Protein AF-A0A7Y5PXA9-F1 (afdb_monomer_lite)

Sequence (141 aa):
MNGPLWNTALDVSRGSRMPEGTSAEYGLAEASWAERCSKPGEAPHDAHARLASSSIALRTLRVAGGIARMLEGDCDPTQLLRGLGFAPGEFQFEARTRTWADLIELARPSRRDAETLGDTMRRLVDHNTSARCTFFYVISP

Structure (mmCIF, N/CA/C/O backbone):
data_AF-A0A7Y5PXA9-F1
#
_entry.id   AF-A0A7Y5PXA9-F1
#
loop_
_atom_site.group_PDB
_atom_site.id
_atom_site.type_symbol
_atom_site.label_atom_id
_atom_site.label_alt_id
_atom_site.label_comp_id
_atom_site.label_asym_id
_atom_site.label_entity_id
_atom_site.label_seq_id
_atom_site.pdbx_PDB_ins_code
_atom_site.Cartn_x
_atom_site.Cartn_y
_atom_site.Cartn_z
_atom_site.occupancy
_atom_site.B_iso_or_equiv
_atom_site.auth_seq_id
_atom_site.auth_comp_id
_atom_site.auth_asym_id
_atom_site.auth_atom_id
_atom_site.pdbx_PDB_model_num
ATOM 1 N N . MET A 1 1 ? -14.460 -17.793 12.307 1.00 44.56 1 MET A N 1
ATOM 2 C CA . MET A 1 1 ? -13.208 -18.147 11.605 1.00 44.56 1 MET A CA 1
ATOM 3 C C . MET A 1 1 ? -12.674 -16.888 10.950 1.00 44.56 1 MET A C 1
ATOM 5 O O . MET A 1 1 ? -13.416 -16.269 10.199 1.00 44.56 1 MET A O 1
ATOM 9 N N . ASN A 1 2 ? -11.452 -16.468 11.287 1.00 52.56 2 ASN A N 1
ATOM 10 C CA . ASN A 1 2 ? -10.775 -15.374 10.587 1.00 52.56 2 ASN A CA 1
ATOM 11 C C . ASN A 1 2 ? -10.516 -15.837 9.146 1.00 52.56 2 ASN A C 1
ATOM 13 O O . ASN A 1 2 ? -9.963 -16.919 8.960 1.00 52.56 2 ASN A O 1
ATOM 17 N N . GLY A 1 3 ? -10.983 -15.085 8.146 1.00 60.19 3 GLY A N 1
ATOM 18 C CA . GLY A 1 3 ? -10.802 -15.449 6.738 1.00 60.19 3 GLY A CA 1
ATOM 19 C C . GLY A 1 3 ? -9.316 -15.601 6.364 1.00 60.19 3 GLY A C 1
ATOM 20 O O . GLY A 1 3 ? -8.459 -15.035 7.044 1.00 60.19 3 GLY A O 1
ATOM 21 N N . PRO A 1 4 ? -8.990 -16.338 5.289 1.00 66.38 4 PRO A N 1
ATOM 22 C CA . PRO A 1 4 ? -7.613 -16.695 4.923 1.00 66.38 4 PRO A CA 1
ATOM 23 C C . PRO A 1 4 ? -6.661 -15.491 4.796 1.00 66.38 4 PRO A C 1
ATOM 25 O O . PRO A 1 4 ? -5.499 -15.591 5.181 1.00 66.38 4 PRO A O 1
ATOM 28 N N . LEU A 1 5 ? -7.164 -14.332 4.359 1.00 78.44 5 LEU A N 1
ATOM 29 C CA . LEU A 1 5 ? -6.378 -13.102 4.193 1.00 78.44 5 LEU A CA 1
ATOM 30 C C . LEU A 1 5 ? -5.902 -12.477 5.509 1.00 78.44 5 LEU A C 1
ATOM 32 O O . LEU A 1 5 ? -4.890 -11.783 5.525 1.00 78.44 5 LEU A O 1
ATOM 36 N N . TRP A 1 6 ? -6.584 -12.740 6.627 1.00 75.81 6 TRP A N 1
ATOM 37 C CA . TRP A 1 6 ? -6.149 -12.253 7.939 1.00 75.81 6 TRP A CA 1
ATOM 38 C C . TRP A 1 6 ? -4.793 -12.843 8.334 1.00 75.81 6 TRP A C 1
ATOM 40 O O . TRP A 1 6 ? -3.919 -12.135 8.830 1.00 75.81 6 TRP A O 1
ATOM 50 N N . ASN A 1 7 ? -4.610 -14.140 8.079 1.00 78.31 7 ASN A N 1
ATOM 51 C CA . ASN A 1 7 ? -3.409 -14.861 8.488 1.00 78.31 7 ASN A CA 1
ATOM 52 C C . ASN A 1 7 ? -2.170 -14.413 7.704 1.00 78.31 7 ASN A C 1
ATOM 54 O O . ASN A 1 7 ? -1.063 -14.533 8.214 1.00 78.31 7 ASN A O 1
ATOM 58 N N . THR A 1 8 ? -2.348 -13.877 6.493 1.00 88.62 8 THR A N 1
ATOM 59 C CA . THR A 1 8 ? -1.244 -13.403 5.647 1.00 88.62 8 THR A CA 1
ATOM 60 C C . THR A 1 8 ? -1.047 -11.891 5.710 1.00 88.62 8 THR A C 1
ATOM 62 O O . THR A 1 8 ? 0.046 -11.418 5.406 1.00 88.62 8 THR A O 1
ATOM 65 N N . ALA A 1 9 ? -2.050 -11.119 6.148 1.00 92.88 9 ALA A N 1
ATOM 66 C CA . ALA A 1 9 ? -1.985 -9.657 6.197 1.00 92.88 9 ALA A CA 1
ATOM 67 C C . ALA A 1 9 ? -0.802 -9.134 7.023 1.00 92.88 9 ALA A C 1
ATOM 69 O O . ALA A 1 9 ? -0.203 -8.128 6.654 1.00 92.88 9 ALA A O 1
ATOM 70 N N . LEU A 1 10 ? -0.428 -9.818 8.110 1.00 92.56 10 LEU A N 1
ATOM 71 C CA . LEU A 1 10 ? 0.724 -9.417 8.919 1.00 92.56 10 LEU A CA 1
ATOM 72 C C . LEU A 1 10 ? 2.036 -9.518 8.131 1.00 92.56 10 LEU A C 1
ATOM 74 O O . LEU A 1 10 ? 2.806 -8.558 8.110 1.00 92.56 10 LEU A O 1
ATOM 78 N N . ASP A 1 11 ? 2.267 -10.640 7.453 1.00 94.38 11 ASP A N 1
ATOM 79 C CA . ASP A 1 11 ? 3.477 -10.858 6.655 1.00 94.38 11 ASP A CA 1
ATOM 80 C C . ASP A 1 11 ? 3.526 -9.922 5.447 1.00 94.38 11 ASP A C 1
ATOM 82 O O . ASP A 1 11 ? 4.577 -9.357 5.141 1.00 94.38 11 ASP A O 1
ATOM 86 N N . VAL A 1 12 ? 2.374 -9.695 4.806 1.00 95.19 12 VAL A N 1
ATOM 87 C CA . VAL A 1 12 ? 2.243 -8.722 3.716 1.00 95.19 12 VAL A CA 1
ATOM 88 C C . VAL A 1 12 ? 2.541 -7.315 4.219 1.00 95.19 12 VAL A C 1
ATOM 90 O O . VAL A 1 12 ? 3.347 -6.620 3.612 1.00 95.19 12 VAL A O 1
ATOM 93 N N . SER A 1 13 ? 1.986 -6.907 5.366 1.00 93.88 13 SER A N 1
ATOM 94 C CA . SER A 1 13 ? 2.204 -5.566 5.930 1.00 93.88 13 SER A CA 1
ATOM 95 C C . SER A 1 13 ? 3.664 -5.267 6.287 1.00 93.88 13 SER A C 1
ATOM 97 O O . SER A 1 13 ? 4.051 -4.108 6.389 1.00 93.88 13 SER A O 1
ATOM 99 N N . ARG A 1 14 ? 4.480 -6.313 6.460 1.00 92.06 14 ARG A 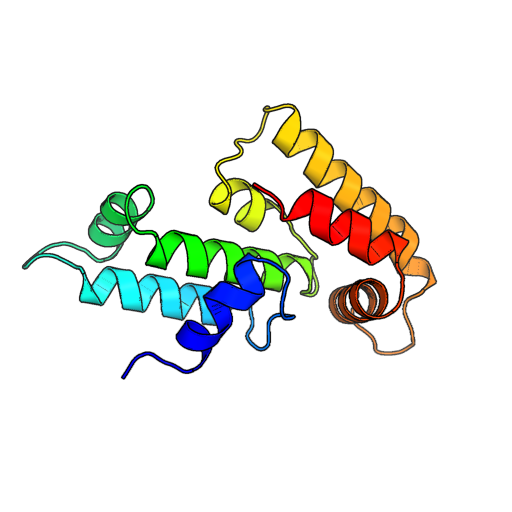N 1
ATOM 100 C CA . ARG A 1 14 ? 5.926 -6.235 6.710 1.00 92.06 14 ARG A CA 1
ATOM 101 C C . ARG A 1 14 ? 6.764 -6.394 5.438 1.00 92.06 14 ARG A C 1
ATOM 103 O O . ARG A 1 14 ? 7.989 -6.393 5.513 1.00 92.06 14 ARG A O 1
ATOM 110 N N . GLY A 1 15 ? 6.124 -6.610 4.288 1.00 91.69 15 GLY A N 1
ATOM 111 C CA . GLY A 1 15 ? 6.775 -6.948 3.023 1.00 91.69 15 GLY A CA 1
ATOM 112 C C . GLY A 1 15 ? 7.489 -8.300 3.024 1.00 91.69 15 GLY A C 1
ATOM 113 O O . GLY A 1 15 ? 8.307 -8.552 2.145 1.00 91.69 15 GLY A O 1
ATOM 114 N N . SER A 1 16 ? 7.213 -9.170 4.000 1.00 91.81 16 SER A N 1
ATOM 115 C CA . SER A 1 16 ? 7.800 -10.515 4.087 1.00 91.81 16 SER A CA 1
ATOM 116 C C . SER A 1 16 ? 7.121 -11.510 3.142 1.00 91.81 16 SER A C 1
ATOM 118 O O . SER A 1 16 ? 7.681 -12.563 2.848 1.00 91.81 16 SER A O 1
ATOM 120 N N . ARG A 1 17 ? 5.924 -11.173 2.649 1.00 92.50 17 ARG A N 1
ATOM 121 C CA . ARG A 1 17 ? 5.174 -11.930 1.644 1.00 92.50 17 ARG A CA 1
ATOM 122 C C . ARG A 1 17 ? 4.506 -10.967 0.665 1.00 92.50 17 ARG A C 1
ATOM 124 O O . ARG A 1 17 ? 4.092 -9.879 1.056 1.00 92.50 17 ARG A O 1
ATOM 131 N N . MET A 1 18 ? 4.376 -11.372 -0.596 1.00 92.69 18 MET A N 1
ATOM 132 C CA . MET A 1 18 ? 3.559 -10.640 -1.568 1.00 92.69 18 MET A CA 1
ATOM 133 C C . MET A 1 18 ? 2.058 -10.834 -1.281 1.00 92.69 18 MET A C 1
ATOM 135 O O . MET A 1 18 ? 1.667 -11.900 -0.800 1.00 92.69 18 MET A O 1
ATOM 139 N N . PRO A 1 19 ? 1.203 -9.841 -1.580 1.00 93.44 19 PRO A N 1
ATOM 140 C CA . PRO A 1 19 ? -0.239 -9.968 -1.400 1.00 93.44 19 PRO A CA 1
ATOM 141 C C . PRO A 1 19 ? -0.825 -11.019 -2.352 1.00 93.44 19 PRO A C 1
ATOM 143 O O . PRO A 1 19 ? -0.630 -10.965 -3.571 1.00 93.44 19 PRO A O 1
ATOM 146 N N . GLU A 1 20 ? -1.552 -11.977 -1.780 1.00 89.75 20 GLU A N 1
ATOM 147 C CA . GLU A 1 20 ? -2.292 -13.009 -2.523 1.00 89.75 20 GLU A CA 1
ATOM 148 C C . GLU A 1 20 ? -3.705 -12.551 -2.884 1.00 89.75 20 GLU A C 1
ATOM 150 O O . GLU A 1 20 ? -4.230 -12.963 -3.913 1.00 89.75 20 GLU A O 1
ATOM 155 N N . GLY A 1 21 ? -4.292 -11.685 -2.052 1.00 90.75 21 GLY A N 1
ATOM 156 C CA . GLY A 1 21 ? -5.560 -11.017 -2.325 1.00 90.75 21 GLY A CA 1
ATOM 157 C C . GLY A 1 21 ? -5.377 -9.633 -2.946 1.00 90.75 21 GLY A C 1
ATOM 158 O O . GLY A 1 21 ? -4.299 -9.035 -2.906 1.00 90.75 21 GLY A O 1
ATOM 159 N N . THR A 1 22 ? -6.471 -9.123 -3.487 1.00 93.88 22 THR A N 1
ATOM 160 C CA . THR A 1 22 ? -6.631 -7.761 -4.000 1.00 93.88 22 THR A CA 1
ATOM 161 C C . THR A 1 22 ? -6.831 -6.752 -2.869 1.00 93.88 22 THR A C 1
ATOM 163 O O . THR A 1 22 ? -7.246 -7.089 -1.755 1.00 93.88 22 THR A O 1
ATOM 166 N N . SER A 1 23 ? -6.587 -5.479 -3.166 1.00 95.38 23 SER A N 1
ATOM 167 C CA . SER A 1 23 ? -6.881 -4.345 -2.287 1.00 95.38 23 SER A CA 1
ATOM 168 C C . SER A 1 23 ? -8.344 -4.341 -1.830 1.00 95.38 23 SER A C 1
ATOM 170 O O . SER A 1 23 ? -8.626 -4.103 -0.655 1.00 95.38 23 SER A O 1
ATOM 172 N N . ALA A 1 24 ? -9.272 -4.696 -2.725 1.00 94.56 24 ALA A N 1
ATOM 173 C CA . ALA A 1 24 ? -10.696 -4.807 -2.431 1.00 94.56 24 ALA A CA 1
ATOM 174 C C . ALA A 1 24 ? -10.999 -5.916 -1.412 1.00 94.56 24 ALA A C 1
ATOM 176 O O . ALA A 1 24 ? -11.771 -5.701 -0.478 1.00 94.56 24 ALA A O 1
ATOM 177 N N . GLU A 1 25 ? -10.370 -7.085 -1.540 1.00 94.94 25 GLU A N 1
ATOM 178 C CA . GLU A 1 25 ? -10.563 -8.186 -0.591 1.00 94.94 25 GLU A CA 1
ATOM 179 C C . GLU A 1 25 ? -9.990 -7.861 0.795 1.00 94.94 25 GLU A C 1
ATOM 181 O O . GLU A 1 25 ? -10.624 -8.165 1.810 1.00 94.94 25 GLU A O 1
ATOM 186 N N . TYR A 1 26 ? -8.839 -7.181 0.863 1.00 94.19 26 TYR A N 1
ATOM 187 C CA . TYR A 1 26 ? -8.323 -6.651 2.129 1.00 94.19 26 TYR A CA 1
ATOM 188 C C . TYR A 1 26 ? -9.254 -5.586 2.727 1.00 94.19 26 TYR A C 1
ATOM 190 O O . TYR A 1 26 ? -9.494 -5.609 3.934 1.00 94.19 26 TYR A O 1
ATOM 198 N N . GLY A 1 27 ? -9.840 -4.711 1.902 1.00 92.12 27 GLY A N 1
ATOM 199 C CA . GLY A 1 27 ? -10.835 -3.725 2.334 1.00 92.12 27 GLY A CA 1
ATOM 200 C C . GLY A 1 27 ? -12.120 -4.360 2.882 1.00 92.12 27 GLY A C 1
ATOM 201 O O . GLY A 1 27 ? -12.648 -3.918 3.903 1.00 92.12 27 GLY A O 1
ATOM 202 N N . LEU A 1 28 ? -12.594 -5.453 2.277 1.00 92.38 28 LEU A N 1
ATOM 203 C CA . LEU A 1 28 ? -13.720 -6.235 2.804 1.00 92.38 28 LEU A CA 1
ATOM 204 C C . LEU A 1 28 ? -13.374 -6.897 4.143 1.00 92.38 28 LEU A C 1
ATOM 206 O O . LEU A 1 28 ? -14.189 -6.892 5.068 1.00 92.38 28 LEU A O 1
ATOM 210 N N . ALA A 1 29 ? -12.162 -7.438 4.276 1.00 92.19 29 ALA A N 1
ATOM 211 C CA . ALA A 1 29 ? -11.688 -7.996 5.539 1.00 92.19 29 ALA A CA 1
ATOM 212 C C . ALA A 1 29 ? -11.563 -6.919 6.633 1.00 92.19 29 ALA A C 1
ATOM 214 O O . ALA A 1 29 ? -11.918 -7.180 7.786 1.00 92.19 29 ALA A O 1
ATOM 215 N N . GLU A 1 30 ? -11.108 -5.713 6.275 1.00 91.25 30 GLU A N 1
ATOM 216 C CA . GLU A 1 30 ? -11.044 -4.537 7.152 1.00 91.25 30 GLU A CA 1
ATOM 217 C C . GLU A 1 30 ? -12.444 -4.142 7.646 1.00 91.25 30 GLU A C 1
ATOM 219 O O . GLU A 1 30 ? -12.666 -4.036 8.855 1.00 91.25 30 GLU A O 1
ATOM 224 N N . ALA A 1 31 ? -13.414 -4.005 6.738 1.00 90.50 31 ALA A N 1
ATOM 225 C CA . ALA A 1 31 ? -14.799 -3.681 7.082 1.00 90.50 31 ALA A CA 1
ATOM 226 C C . ALA A 1 31 ? -15.440 -4.758 7.973 1.00 90.50 31 ALA A C 1
ATOM 228 O O . ALA A 1 31 ? -16.020 -4.443 9.012 1.00 90.50 31 ALA A O 1
ATOM 229 N N . SER A 1 32 ? -15.259 -6.035 7.624 1.00 90.31 32 SER A N 1
ATOM 230 C CA . SER A 1 32 ? -15.756 -7.164 8.417 1.00 90.31 32 SER A CA 1
ATOM 231 C C . SER A 1 32 ? -15.137 -7.207 9.819 1.00 90.31 32 SER A C 1
ATOM 233 O O . SER A 1 32 ? -15.796 -7.597 10.784 1.00 90.31 32 SER A O 1
ATOM 235 N N . TRP A 1 33 ? -13.869 -6.808 9.968 1.00 89.75 33 TRP A N 1
ATOM 236 C CA . TRP A 1 33 ? -13.248 -6.675 11.285 1.00 89.75 33 TRP A CA 1
ATOM 237 C C . TRP A 1 33 ? -13.886 -5.548 12.100 1.00 89.75 33 TRP A C 1
ATOM 239 O O . TRP A 1 33 ? -14.228 -5.763 13.263 1.00 89.75 33 TRP A O 1
ATOM 249 N N . ALA A 1 34 ? -14.069 -4.368 11.501 1.00 91.25 34 ALA A N 1
ATOM 250 C CA . ALA A 1 34 ? -14.690 -3.230 12.172 1.00 91.25 34 ALA A CA 1
ATOM 251 C C . ALA A 1 34 ? -16.118 -3.551 12.644 1.00 91.25 34 ALA A C 1
ATOM 253 O O . ALA A 1 34 ? -16.456 -3.251 13.786 1.00 91.25 34 ALA A O 1
ATOM 254 N N . GLU A 1 35 ? -16.910 -4.230 11.809 1.00 90.69 35 GLU A N 1
ATOM 255 C CA . GLU A 1 35 ? -18.267 -4.677 12.139 1.00 90.69 35 GLU A CA 1
ATOM 256 C C . GLU A 1 35 ? -18.286 -5.646 13.330 1.00 90.69 35 GLU A C 1
ATOM 258 O O . GLU A 1 35 ? -19.062 -5.466 14.260 1.00 90.69 35 GLU A O 1
ATOM 263 N N . ARG A 1 36 ? -17.379 -6.631 13.385 1.00 89.50 36 ARG A N 1
ATOM 264 C CA . ARG A 1 36 ? -17.291 -7.540 14.547 1.00 89.50 36 ARG A CA 1
ATOM 265 C C . ARG A 1 36 ? -16.914 -6.834 15.848 1.00 89.50 36 ARG A C 1
ATOM 267 O O . ARG A 1 36 ? -17.196 -7.346 16.928 1.00 89.50 36 ARG A O 1
ATOM 274 N N . CYS A 1 37 ? -16.223 -5.707 15.746 1.00 90.69 37 CYS A N 1
ATOM 275 C CA . CYS A 1 37 ? -15.809 -4.890 16.879 1.00 90.69 37 CYS A CA 1
ATOM 276 C C . CYS A 1 37 ? -16.764 -3.712 17.137 1.00 90.69 37 CYS A C 1
ATOM 278 O O . CYS A 1 37 ? -16.419 -2.821 17.929 1.00 90.69 37 CYS A O 1
ATOM 280 N N . SER A 1 38 ? -17.921 -3.677 16.467 1.00 92.25 38 SER A N 1
ATOM 281 C CA . SER A 1 38 ? -18.921 -2.643 16.677 1.00 92.25 38 SER A CA 1
ATOM 282 C C . SER A 1 38 ? -19.598 -2.813 18.034 1.00 92.25 38 SER A C 1
ATOM 284 O O . SER A 1 38 ? -19.747 -3.912 18.578 1.00 92.25 38 SER A O 1
ATOM 286 N N . LYS A 1 39 ? -19.995 -1.689 18.618 1.00 93.12 39 LYS A N 1
ATOM 287 C CA . LYS A 1 39 ? -20.840 -1.661 19.809 1.00 93.12 39 LYS A CA 1
ATOM 288 C C . LYS A 1 39 ? -22.310 -1.852 19.407 1.00 93.12 39 LYS A C 1
ATOM 290 O O . LYS A 1 39 ? -22.676 -1.564 18.266 1.00 93.12 39 LYS A O 1
ATOM 295 N N . PRO A 1 40 ? -23.189 -2.283 20.330 1.00 94.38 40 PRO A N 1
ATOM 296 C CA . PRO A 1 40 ? -24.624 -2.332 20.064 1.00 94.38 40 PRO A CA 1
ATOM 297 C C . PRO A 1 40 ? -25.152 -0.970 19.587 1.00 94.38 40 PRO A C 1
ATOM 299 O O . PRO A 1 40 ? -24.945 0.039 20.256 1.00 94.38 40 PRO A O 1
ATOM 302 N N . GLY A 1 41 ? -25.813 -0.948 18.427 1.00 92.56 41 GLY A N 1
ATOM 303 C CA . GLY A 1 41 ? -26.355 0.273 17.816 1.00 92.56 41 GLY A CA 1
ATOM 304 C C . GLY A 1 41 ? -25.328 1.188 17.133 1.00 92.56 41 GLY A C 1
ATOM 305 O O . GLY A 1 41 ? -25.719 2.219 16.598 1.00 92.56 41 GLY A O 1
ATOM 306 N N . GLU A 1 42 ? -24.039 0.837 17.126 1.00 94.94 42 GLU A N 1
ATOM 307 C CA . GLU A 1 42 ? -23.003 1.595 16.417 1.00 94.94 42 GLU A CA 1
ATOM 308 C C . GLU A 1 42 ? -23.057 1.295 14.916 1.00 94.94 42 GLU A C 1
ATOM 310 O O . GLU A 1 42 ? -23.071 0.131 14.506 1.00 94.94 42 GLU A O 1
ATOM 315 N N . ALA A 1 43 ? -23.070 2.341 14.087 1.00 91.06 43 ALA A N 1
ATOM 316 C CA . ALA A 1 43 ? -23.020 2.165 12.645 1.00 91.06 43 ALA A CA 1
ATOM 317 C C . ALA A 1 43 ? -21.624 1.673 12.205 1.00 91.06 43 ALA A C 1
ATOM 319 O O . ALA A 1 43 ? -20.615 2.050 12.809 1.00 91.06 43 ALA A O 1
ATOM 320 N N . PRO A 1 44 ? -21.511 0.884 11.118 1.00 86.12 44 PRO A N 1
ATOM 321 C CA . PRO A 1 44 ? -20.222 0.338 10.682 1.00 86.12 44 PRO A CA 1
ATOM 322 C C . PRO A 1 44 ? -19.138 1.393 10.408 1.00 86.12 44 PRO A C 1
ATOM 324 O O . PRO A 1 44 ? -17.965 1.165 10.702 1.00 86.12 44 PRO A O 1
ATOM 327 N N . HIS A 1 45 ? -19.517 2.562 9.880 1.00 86.94 45 HIS A N 1
ATOM 328 C CA . HIS A 1 45 ? -18.577 3.653 9.610 1.00 86.94 45 HIS A CA 1
ATOM 329 C C . HIS A 1 45 ? -18.046 4.305 10.897 1.00 86.94 45 HIS A C 1
ATOM 331 O O . HIS A 1 45 ? -16.865 4.644 10.955 1.00 86.94 45 HIS A O 1
ATOM 337 N N . ASP A 1 46 ? -18.870 4.408 11.943 1.00 91.75 46 ASP A N 1
ATOM 338 C CA . ASP A 1 46 ? -18.451 4.918 13.254 1.00 91.75 46 ASP A CA 1
ATOM 339 C C . ASP A 1 46 ? -17.502 3.939 13.949 1.00 91.75 46 ASP A C 1
ATOM 341 O O . ASP A 1 46 ? -16.454 4.336 14.469 1.00 91.75 46 ASP A O 1
ATOM 345 N N . ALA A 1 47 ? -17.825 2.641 13.896 1.00 90.75 47 ALA A N 1
ATOM 346 C CA . ALA A 1 47 ? -16.959 1.586 14.413 1.00 90.75 47 ALA A CA 1
ATOM 347 C C . ALA A 1 47 ? -15.586 1.622 13.727 1.00 90.75 47 ALA A C 1
ATOM 349 O O . ALA A 1 47 ? -14.548 1.565 14.393 1.00 90.75 47 ALA A O 1
ATOM 350 N N . HIS A 1 48 ? -15.573 1.775 12.401 1.00 90.00 48 HIS A N 1
ATOM 351 C CA . HIS A 1 48 ? -14.350 1.896 11.615 1.00 90.00 48 HIS A CA 1
ATOM 352 C C . HIS A 1 48 ? -13.544 3.144 11.988 1.00 90.00 48 HIS A C 1
ATOM 354 O O . HIS A 1 48 ? -12.366 3.017 12.322 1.00 90.00 48 HIS A O 1
ATOM 360 N N . ALA A 1 49 ? -14.174 4.322 12.041 1.00 89.06 49 ALA A N 1
ATOM 361 C CA . ALA A 1 49 ? -13.516 5.577 12.407 1.00 89.06 49 ALA A CA 1
ATOM 362 C C . ALA A 1 49 ? -12.885 5.519 13.808 1.00 89.06 49 ALA A C 1
ATOM 364 O O . ALA A 1 49 ? -11.732 5.912 13.996 1.00 89.06 49 ALA A O 1
ATOM 365 N N . ARG A 1 50 ? -13.603 4.955 14.786 1.00 91.62 50 ARG A N 1
ATOM 366 C CA . ARG A 1 50 ? -13.113 4.756 16.157 1.00 91.62 50 ARG A CA 1
ATOM 367 C C . ARG A 1 50 ? -11.907 3.817 16.220 1.00 91.62 50 ARG A C 1
ATOM 369 O O . ARG A 1 50 ? -10.981 4.032 17.005 1.00 91.62 50 ARG A O 1
ATOM 376 N N . LEU A 1 51 ? -11.936 2.737 15.447 1.00 89.88 51 LEU A N 1
ATOM 377 C CA . LEU A 1 51 ? -10.900 1.707 15.468 1.00 89.88 51 LEU A CA 1
ATOM 378 C C . LEU A 1 51 ? -9.697 2.055 14.579 1.00 89.88 51 LEU A C 1
ATOM 380 O O . LEU A 1 51 ? -8.620 1.507 14.802 1.00 89.88 51 LEU A O 1
ATOM 384 N N . ALA A 1 52 ? -9.842 2.961 13.608 1.00 84.62 52 ALA A N 1
ATOM 385 C CA . ALA A 1 52 ? -8.818 3.281 12.612 1.00 84.62 52 ALA A CA 1
ATOM 386 C C . ALA A 1 52 ? -7.468 3.713 13.212 1.00 84.62 52 ALA A C 1
ATOM 388 O O . ALA A 1 52 ? -6.429 3.454 12.609 1.00 84.62 52 ALA A O 1
ATOM 389 N N . SER A 1 53 ? -7.471 4.347 14.387 1.00 76.31 53 SER A N 1
ATOM 390 C CA . SER A 1 53 ? -6.262 4.821 15.076 1.00 76.31 53 SER A CA 1
ATOM 391 C C . SER A 1 53 ? -5.756 3.889 16.182 1.00 76.31 53 SER A C 1
ATOM 393 O O . SER A 1 53 ? -4.613 4.016 16.611 1.00 76.31 53 SER A O 1
ATOM 395 N N . SER A 1 54 ? -6.585 2.957 16.658 1.00 85.38 54 SER A N 1
ATOM 396 C CA . SER A 1 54 ? -6.309 2.150 17.860 1.00 85.38 54 SER A CA 1
ATOM 397 C C . SER A 1 54 ? -6.190 0.652 17.582 1.00 85.38 54 SER A C 1
ATOM 399 O O . SER A 1 54 ? -5.596 -0.089 18.365 1.00 85.38 54 SER A O 1
ATOM 401 N N . SER A 1 55 ? -6.733 0.184 16.460 1.00 90.81 55 SER A N 1
ATOM 402 C CA . SER A 1 55 ? -6.746 -1.225 16.106 1.00 90.81 55 SER A CA 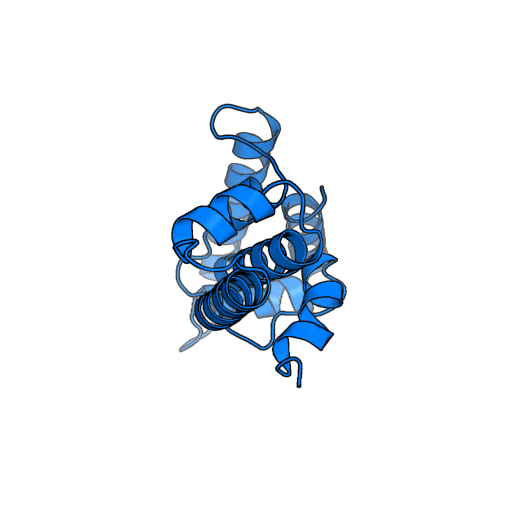1
ATOM 403 C C . SER A 1 55 ? -5.534 -1.590 15.258 1.00 90.81 55 SER A C 1
ATOM 405 O O . SER A 1 55 ? -5.470 -1.283 14.068 1.00 90.81 55 SER A O 1
ATOM 407 N N . ILE A 1 56 ? -4.602 -2.335 15.862 1.00 90.25 56 ILE A N 1
ATOM 408 C CA . ILE A 1 56 ? -3.483 -2.961 15.139 1.00 90.25 56 ILE A CA 1
ATOM 409 C C . ILE A 1 56 ? -4.018 -3.816 13.984 1.00 90.25 56 ILE A C 1
ATOM 411 O O . ILE A 1 56 ? -3.478 -3.774 12.887 1.00 90.25 56 ILE A O 1
ATOM 415 N N . ALA A 1 57 ? -5.126 -4.522 14.211 1.00 90.12 57 ALA A N 1
ATOM 416 C CA . ALA A 1 57 ? -5.778 -5.356 13.213 1.00 90.12 57 ALA A CA 1
ATOM 417 C C . ALA A 1 57 ? -6.216 -4.582 11.964 1.00 90.12 57 ALA A C 1
ATOM 419 O O . ALA A 1 57 ? -5.856 -4.962 10.849 1.00 90.12 57 ALA A O 1
ATOM 420 N N . LEU A 1 58 ? -6.954 -3.481 12.149 1.00 90.50 58 LEU A N 1
ATOM 421 C CA . LEU A 1 58 ? -7.371 -2.643 11.024 1.00 90.50 58 LEU A CA 1
ATOM 422 C C . LEU A 1 58 ? -6.174 -2.012 10.326 1.00 90.50 58 LEU A C 1
ATOM 424 O O . LEU A 1 58 ? -6.131 -2.006 9.100 1.00 90.50 58 LEU A O 1
ATOM 428 N N . ARG A 1 59 ? -5.179 -1.531 11.084 1.00 91.19 59 ARG A N 1
ATOM 429 C CA . ARG A 1 59 ? -3.960 -0.971 10.493 1.00 91.19 59 ARG A CA 1
ATOM 430 C C . ARG A 1 59 ? -3.242 -2.005 9.627 1.00 91.19 59 ARG A C 1
ATOM 432 O O . ARG A 1 59 ? -2.883 -1.691 8.499 1.00 91.19 59 ARG A O 1
ATOM 439 N N . THR A 1 60 ? -3.072 -3.233 10.112 1.00 93.06 60 THR A N 1
ATOM 440 C CA . THR A 1 60 ? -2.433 -4.322 9.361 1.00 93.06 60 THR A CA 1
ATOM 441 C C . THR A 1 60 ? -3.188 -4.648 8.073 1.00 93.06 60 THR A C 1
ATOM 443 O O . THR A 1 60 ? -2.561 -4.744 7.021 1.00 93.06 60 THR A O 1
ATOM 446 N N . LEU A 1 61 ? -4.519 -4.764 8.125 1.00 93.88 61 LEU A N 1
ATOM 447 C CA . LEU A 1 61 ? -5.340 -5.013 6.934 1.00 93.88 61 LEU A CA 1
ATOM 448 C C . LEU A 1 61 ? -5.264 -3.858 5.931 1.00 93.88 61 LEU A C 1
ATOM 450 O O . LEU A 1 61 ? -5.085 -4.102 4.741 1.00 93.88 61 LEU A O 1
ATOM 454 N N . ARG A 1 62 ? -5.314 -2.612 6.410 1.00 93.38 62 ARG A N 1
ATOM 455 C CA . ARG A 1 62 ? -5.200 -1.418 5.569 1.00 93.38 62 ARG A CA 1
ATOM 456 C C . ARG A 1 62 ? -3.840 -1.320 4.887 1.00 93.38 62 ARG A C 1
ATOM 458 O O . ARG A 1 62 ? -3.772 -1.035 3.697 1.00 93.38 62 ARG A O 1
ATOM 465 N N . VAL A 1 63 ? -2.756 -1.569 5.623 1.00 95.00 63 VAL A N 1
ATOM 466 C CA . VAL A 1 63 ? -1.395 -1.581 5.065 1.00 95.00 63 VAL A CA 1
ATOM 467 C C . VAL A 1 63 ? -1.260 -2.701 4.031 1.00 95.00 63 VAL A C 1
ATOM 469 O O . VAL A 1 63 ? -0.772 -2.447 2.935 1.00 95.00 63 VAL A O 1
ATOM 472 N N . ALA A 1 64 ? -1.750 -3.911 4.322 1.00 95.38 64 ALA A N 1
ATOM 473 C CA . ALA A 1 64 ? -1.732 -5.016 3.362 1.00 95.38 64 ALA A CA 1
ATOM 474 C C . ALA A 1 64 ? -2.551 -4.708 2.093 1.00 95.38 64 ALA A C 1
ATOM 476 O O . ALA A 1 64 ? -2.074 -4.951 0.985 1.00 95.38 64 ALA A O 1
ATOM 477 N N . GLY A 1 65 ? -3.735 -4.105 2.239 1.00 95.75 65 GLY A N 1
ATOM 478 C CA . GLY A 1 65 ? -4.560 -3.649 1.118 1.00 95.75 65 GLY A CA 1
ATOM 479 C C . GLY A 1 65 ? -3.900 -2.537 0.300 1.00 95.75 65 GLY A C 1
ATOM 480 O O . GLY A 1 65 ? -3.952 -2.567 -0.926 1.00 95.75 65 GLY A O 1
ATOM 481 N N . GLY A 1 66 ? -3.205 -1.605 0.956 1.00 96.44 66 GLY A N 1
ATOM 482 C CA . GLY A 1 66 ? -2.412 -0.574 0.287 1.00 96.44 66 GLY A CA 1
ATOM 483 C C . GLY A 1 66 ? -1.229 -1.149 -0.500 1.00 96.44 66 GLY A C 1
ATOM 484 O O . GLY A 1 66 ? -0.989 -0.736 -1.630 1.00 96.44 66 GLY A O 1
ATOM 485 N N . ILE A 1 67 ? -0.532 -2.149 0.050 1.00 96.88 67 ILE A N 1
ATOM 486 C CA . ILE A 1 67 ? 0.524 -2.887 -0.666 1.00 96.88 67 ILE A CA 1
ATOM 487 C C . ILE A 1 67 ? -0.056 -3.626 -1.876 1.00 96.88 67 ILE A C 1
ATOM 489 O O . ILE A 1 67 ? 0.545 -3.607 -2.949 1.00 96.88 67 ILE A O 1
ATOM 493 N N . ALA A 1 68 ? -1.228 -4.252 -1.732 1.00 96.00 68 ALA A N 1
ATOM 494 C CA . ALA A 1 68 ? -1.922 -4.870 -2.858 1.00 96.00 68 ALA A CA 1
ATOM 495 C C . ALA A 1 68 ? -2.245 -3.835 -3.943 1.00 96.00 68 ALA A C 1
ATOM 497 O O . ALA A 1 68 ? -1.923 -4.071 -5.103 1.00 96.00 68 ALA A O 1
ATOM 498 N N . ARG A 1 69 ? -2.768 -2.660 -3.570 1.00 96.44 69 ARG A N 1
ATOM 499 C CA . ARG A 1 69 ? -3.104 -1.587 -4.516 1.00 96.44 69 ARG A CA 1
ATOM 500 C C . ARG A 1 69 ? -1.894 -1.072 -5.296 1.00 96.44 69 ARG A C 1
ATOM 502 O O . ARG A 1 69 ? -1.977 -0.882 -6.506 1.00 96.44 69 ARG A O 1
ATOM 509 N N . MET A 1 70 ? -0.744 -0.932 -4.638 1.00 96.25 70 MET A N 1
ATOM 510 C CA . MET A 1 70 ? 0.513 -0.584 -5.310 1.00 96.25 70 MET A CA 1
ATOM 511 C C . MET A 1 70 ? 0.918 -1.583 -6.398 1.00 96.25 70 MET A C 1
ATOM 513 O O . MET A 1 70 ? 1.615 -1.213 -7.337 1.00 96.25 70 MET A O 1
ATOM 517 N N . LEU A 1 71 ? 0.507 -2.843 -6.274 1.00 95.88 71 LEU A N 1
ATOM 518 C CA . LEU A 1 71 ? 0.820 -3.918 -7.216 1.00 95.88 71 LEU A CA 1
ATOM 519 C C . LEU A 1 71 ? -0.368 -4.267 -8.128 1.00 95.88 71 LEU A C 1
ATOM 521 O O . LEU A 1 71 ? -0.320 -5.271 -8.837 1.00 95.88 71 LEU A O 1
ATOM 525 N N . GLU A 1 72 ? -1.428 -3.459 -8.113 1.00 94.94 72 GLU A N 1
ATOM 526 C CA . GLU A 1 72 ? -2.565 -3.541 -9.031 1.00 94.94 72 GLU A CA 1
ATOM 527 C C . GLU A 1 72 ? -2.361 -2.618 -10.245 1.00 94.94 72 GLU A C 1
ATOM 529 O O . GLU A 1 72 ? -1.304 -2.016 -10.431 1.00 94.94 72 GLU A O 1
ATOM 534 N N . GLY A 1 73 ? -3.363 -2.535 -11.126 1.00 86.38 73 GLY A N 1
ATOM 535 C CA . GLY A 1 73 ? -3.237 -1.884 -12.433 1.00 86.38 73 GLY A CA 1
ATOM 536 C C . GLY A 1 73 ? -2.918 -0.383 -12.411 1.00 86.38 73 GLY A C 1
ATOM 537 O O . GLY A 1 73 ? -2.319 0.101 -13.368 1.00 86.38 73 GLY A O 1
ATOM 538 N N . ASP A 1 74 ? -3.292 0.344 -11.357 1.00 89.81 74 ASP A N 1
ATOM 539 C CA . ASP A 1 74 ? -3.023 1.782 -11.200 1.00 89.81 74 ASP A CA 1
ATOM 540 C C . ASP A 1 74 ? -1.798 2.088 -10.324 1.00 89.81 74 ASP A C 1
ATOM 542 O O . ASP A 1 74 ? -1.345 3.229 -10.293 1.00 89.81 74 ASP A O 1
ATOM 546 N N . CYS A 1 75 ? -1.252 1.072 -9.650 1.00 95.12 75 CYS A N 1
ATOM 547 C CA . CYS A 1 75 ? -0.057 1.143 -8.817 1.00 95.12 75 CYS A CA 1
ATOM 548 C C . CYS A 1 75 ? -0.063 2.288 -7.781 1.00 95.12 75 CYS A C 1
ATOM 550 O O . CYS A 1 75 ? 0.981 2.892 -7.535 1.00 95.12 75 CYS A O 1
ATOM 552 N N . ASP A 1 76 ? -1.206 2.596 -7.164 1.00 95.38 76 ASP A N 1
ATOM 553 C CA . ASP A 1 76 ? -1.351 3.752 -6.266 1.00 95.38 76 ASP A CA 1
ATOM 554 C C . ASP A 1 76 ? -0.837 3.472 -4.830 1.00 95.38 76 ASP A C 1
ATOM 556 O O . ASP A 1 76 ? -1.398 2.619 -4.133 1.00 95.38 76 ASP A O 1
ATOM 560 N N . PRO A 1 77 ? 0.186 4.202 -4.330 1.00 96.38 77 PRO A N 1
ATOM 561 C CA . PRO A 1 77 ? 0.684 4.056 -2.962 1.00 96.38 77 PRO A CA 1
ATOM 562 C C . PRO A 1 77 ? -0.113 4.866 -1.928 1.00 96.38 77 PRO A C 1
ATOM 564 O O . PRO A 1 77 ? 0.113 4.719 -0.727 1.00 96.38 77 PRO A O 1
ATOM 567 N N . THR A 1 78 ? -1.050 5.723 -2.340 1.00 94.88 78 THR A N 1
ATOM 568 C CA . THR A 1 78 ? -1.704 6.706 -1.460 1.00 94.88 78 THR A CA 1
ATOM 569 C C . THR A 1 78 ? -2.391 6.063 -0.258 1.00 94.88 78 THR A C 1
ATOM 571 O O . THR A 1 78 ? -2.250 6.537 0.874 1.00 94.88 78 THR A O 1
ATOM 574 N N . GLN A 1 79 ? -3.137 4.975 -0.474 1.00 90.94 79 GLN A N 1
ATOM 575 C CA . GLN A 1 79 ? -3.841 4.290 0.613 1.00 90.94 79 GLN A CA 1
ATOM 576 C C . GLN A 1 79 ? -2.877 3.654 1.618 1.00 90.94 79 GLN A C 1
ATOM 578 O O . GLN A 1 79 ? -3.113 3.739 2.826 1.00 90.94 79 GLN A O 1
ATOM 583 N N . LEU A 1 80 ? -1.769 3.082 1.135 1.00 95.94 80 LEU A N 1
ATOM 584 C CA . LEU A 1 80 ? -0.711 2.563 1.993 1.00 95.94 80 LEU A CA 1
ATOM 585 C C . LEU A 1 80 ? -0.122 3.674 2.859 1.00 95.94 80 LEU A C 1
ATOM 587 O O . LEU A 1 80 ? -0.049 3.515 4.074 1.00 95.94 80 LEU A O 1
ATOM 591 N N . LEU A 1 81 ? 0.288 4.790 2.251 1.00 96.00 81 LEU A N 1
ATOM 592 C CA . LEU A 1 81 ? 0.961 5.876 2.967 1.00 96.00 81 LEU A CA 1
ATOM 593 C C . LEU A 1 81 ? 0.071 6.442 4.082 1.00 96.00 81 LEU A C 1
ATOM 595 O O . LEU A 1 81 ? 0.529 6.610 5.212 1.00 96.00 81 LEU A O 1
ATOM 599 N N . ARG A 1 82 ? -1.230 6.605 3.811 1.00 91.12 82 ARG A N 1
ATOM 600 C CA . ARG A 1 82 ? -2.225 6.958 4.838 1.00 91.12 82 ARG A CA 1
ATOM 601 C C . ARG A 1 82 ? -2.342 5.889 5.930 1.00 91.12 82 ARG A C 1
ATOM 603 O O . ARG A 1 82 ? -2.479 6.227 7.100 1.00 91.12 82 ARG A O 1
ATOM 610 N N . GLY A 1 83 ? -2.281 4.604 5.572 1.00 89.00 83 GLY A N 1
ATOM 611 C CA . GLY A 1 83 ? -2.275 3.485 6.525 1.00 89.00 83 GLY A CA 1
ATOM 612 C C . GLY A 1 83 ? -1.014 3.408 7.398 1.00 89.00 83 GLY A C 1
ATOM 613 O O . GLY A 1 83 ? -1.074 2.942 8.540 1.00 89.00 83 GLY A O 1
ATOM 614 N N . LEU A 1 84 ? 0.117 3.903 6.895 1.00 92.25 84 LEU A N 1
ATOM 615 C CA . LEU A 1 84 ? 1.354 4.048 7.662 1.00 92.25 84 LEU A CA 1
ATOM 616 C C .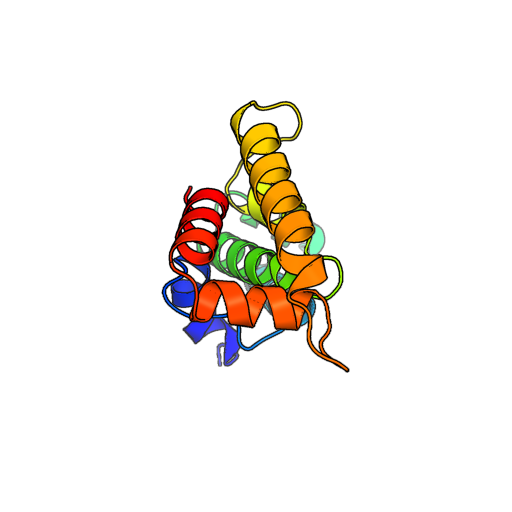 LEU A 1 84 ? 1.323 5.262 8.598 1.00 92.25 84 LEU A C 1
ATOM 618 O O . LEU A 1 84 ? 2.017 5.236 9.612 1.00 92.25 84 LEU A O 1
ATOM 622 N N . GLY A 1 85 ? 0.450 6.235 8.327 1.00 91.50 85 GLY A N 1
ATOM 623 C CA . GLY A 1 85 ? 0.264 7.443 9.130 1.00 91.50 85 GLY A CA 1
ATOM 624 C C . GLY A 1 85 ? 0.841 8.706 8.494 1.00 91.50 85 GLY A C 1
ATOM 625 O O . GLY A 1 85 ? 0.867 9.735 9.155 1.00 91.50 85 GLY A O 1
ATOM 626 N N . PHE A 1 86 ? 1.279 8.641 7.234 1.00 93.88 86 PHE A N 1
ATOM 627 C CA . PHE A 1 86 ? 1.764 9.805 6.500 1.00 93.88 86 PHE A CA 1
ATOM 628 C C . PHE A 1 86 ? 0.600 10.601 5.908 1.00 93.88 86 PHE A C 1
ATOM 630 O O . PHE A 1 86 ? -0.336 10.028 5.334 1.00 93.88 86 PHE A O 1
ATOM 637 N N . ALA A 1 87 ? 0.682 11.925 6.000 1.00 93.94 87 ALA A N 1
ATOM 638 C CA . ALA A 1 87 ? -0.313 12.836 5.445 1.00 93.94 87 ALA A CA 1
ATOM 639 C C . ALA A 1 87 ? 0.193 13.541 4.170 1.00 93.94 87 ALA A C 1
ATOM 641 O O . ALA A 1 87 ? 1.376 13.877 4.083 1.00 93.94 87 ALA A O 1
ATOM 642 N N . PRO A 1 88 ? -0.683 13.817 3.182 1.00 94.25 88 PRO A N 1
ATOM 643 C CA . PRO A 1 88 ? -0.331 14.664 2.042 1.00 94.25 88 PRO A CA 1
ATOM 644 C C . PRO A 1 88 ? 0.239 16.015 2.490 1.00 94.25 88 PRO A C 1
ATOM 646 O O . PRO A 1 88 ? -0.268 16.617 3.438 1.00 94.25 88 PRO A O 1
ATOM 649 N N . GLY A 1 89 ? 1.280 16.493 1.806 1.00 94.19 89 GLY A N 1
ATOM 650 C CA . GLY A 1 89 ? 2.025 17.691 2.202 1.00 94.19 89 GLY A CA 1
ATOM 651 C C . GLY A 1 89 ? 3.171 17.439 3.191 1.00 94.19 89 GLY A C 1
ATOM 652 O O . GLY A 1 89 ? 4.025 18.311 3.355 1.00 94.19 89 GLY A O 1
ATOM 653 N N . GLU A 1 90 ? 3.263 16.258 3.810 1.00 97.00 90 GLU A N 1
ATOM 654 C CA . GLU A 1 90 ? 4.462 15.859 4.550 1.00 97.00 90 GLU A CA 1
ATOM 655 C C . GLU A 1 90 ? 5.584 15.455 3.592 1.00 97.00 90 GLU A C 1
ATOM 657 O O . GLU A 1 90 ? 5.367 14.731 2.620 1.00 97.00 90 GLU A O 1
ATOM 662 N N . PHE A 1 91 ? 6.823 15.830 3.920 1.00 96.69 91 PHE A N 1
ATOM 663 C CA . PHE A 1 91 ? 7.992 15.461 3.115 1.00 96.69 91 PHE A CA 1
ATOM 664 C C . PHE A 1 91 ? 8.081 13.947 2.859 1.00 96.69 91 PHE A C 1
ATOM 666 O O . PHE A 1 91 ? 8.382 13.532 1.744 1.00 96.69 91 PHE A O 1
ATOM 673 N N . GLN A 1 92 ? 7.789 13.120 3.871 1.00 96.25 92 GLN A N 1
ATOM 674 C CA . GLN A 1 92 ? 7.829 11.659 3.748 1.00 96.25 92 GLN A CA 1
ATOM 675 C C . GLN A 1 92 ? 6.777 11.130 2.768 1.00 96.25 92 GLN A C 1
ATOM 677 O O . GLN A 1 92 ? 7.082 10.246 1.967 1.00 96.25 92 GLN A O 1
ATOM 682 N N . PHE A 1 93 ? 5.563 11.688 2.793 1.00 97.12 93 PHE A N 1
ATOM 683 C CA . PHE A 1 93 ? 4.495 11.317 1.868 1.00 97.12 93 PHE A CA 1
ATOM 684 C C . PHE A 1 93 ? 4.896 11.631 0.420 1.00 97.12 93 PHE A C 1
ATOM 686 O O . PHE A 1 93 ? 4.822 10.765 -0.456 1.00 97.12 93 PHE A O 1
ATOM 693 N N . GLU A 1 94 ? 5.380 12.852 0.182 1.00 97.62 94 GLU A N 1
ATOM 694 C CA . GLU A 1 94 ? 5.773 13.320 -1.150 1.00 97.62 94 GLU A CA 1
ATOM 695 C C . GLU A 1 94 ? 6.990 12.563 -1.693 1.00 97.62 94 GLU A C 1
ATOM 697 O O . GLU A 1 94 ? 7.002 12.146 -2.854 1.00 97.62 94 GLU A O 1
ATOM 702 N N . ALA A 1 95 ? 8.006 12.341 -0.853 1.00 97.50 95 ALA A N 1
ATOM 703 C CA . ALA A 1 95 ? 9.211 11.613 -1.234 1.00 97.50 95 ALA A CA 1
ATOM 704 C C . ALA A 1 95 ? 8.877 10.181 -1.666 1.00 97.50 95 ALA A C 1
ATOM 706 O O . ALA A 1 95 ? 9.267 9.765 -2.754 1.00 97.50 95 ALA A O 1
ATOM 707 N N . ARG A 1 96 ? 8.088 9.451 -0.870 1.00 97.81 96 ARG A N 1
ATOM 708 C CA . ARG A 1 96 ? 7.705 8.061 -1.166 1.00 97.81 96 ARG A CA 1
ATOM 709 C C . ARG A 1 96 ? 6.815 7.946 -2.393 1.00 97.81 96 ARG A C 1
ATOM 711 O O . ARG A 1 96 ? 7.038 7.057 -3.211 1.00 97.81 96 ARG A O 1
ATOM 718 N N . THR A 1 97 ? 5.856 8.859 -2.549 1.00 97.19 97 THR A N 1
ATOM 719 C CA . THR A 1 97 ? 4.998 8.915 -3.742 1.00 97.19 97 THR A CA 1
ATOM 720 C C . THR A 1 97 ? 5.838 9.119 -5.000 1.00 97.19 97 THR A C 1
ATOM 722 O O . THR A 1 97 ? 5.676 8.385 -5.973 1.00 97.19 97 THR A O 1
ATOM 725 N N . ARG A 1 98 ? 6.795 10.055 -4.964 1.00 97.69 98 ARG A N 1
ATOM 726 C CA . ARG A 1 98 ? 7.705 10.310 -6.086 1.00 97.69 98 ARG A CA 1
ATOM 727 C C . ARG A 1 98 ? 8.612 9.121 -6.376 1.00 97.69 98 ARG A C 1
ATOM 729 O O . ARG A 1 98 ? 8.685 8.697 -7.518 1.00 97.69 98 ARG A O 1
ATOM 736 N N . THR A 1 99 ? 9.245 8.541 -5.356 1.00 97.44 99 THR A N 1
ATOM 737 C CA . THR A 1 99 ? 10.120 7.374 -5.536 1.00 97.44 99 THR A CA 1
ATOM 738 C C . THR A 1 99 ? 9.368 6.192 -6.152 1.00 97.44 99 THR A C 1
ATOM 740 O O . THR A 1 99 ? 9.913 5.483 -6.998 1.00 97.44 99 THR A O 1
ATOM 743 N N . TRP A 1 100 ? 8.110 5.979 -5.761 1.00 97.56 100 TRP A N 1
ATOM 744 C CA . TRP A 1 100 ? 7.281 4.942 -6.366 1.00 97.56 100 TRP A CA 1
ATOM 745 C C . TRP A 1 100 ? 6.912 5.261 -7.820 1.00 97.56 100 TRP A C 1
ATOM 747 O O . TRP A 1 100 ? 7.023 4.390 -8.681 1.00 97.56 100 TRP A O 1
ATOM 757 N N . ALA A 1 101 ? 6.540 6.511 -8.111 1.00 97.19 101 ALA A N 1
ATOM 758 C CA . ALA A 1 101 ? 6.264 6.969 -9.471 1.00 97.19 101 ALA A CA 1
ATOM 759 C C . ALA A 1 101 ? 7.488 6.821 -10.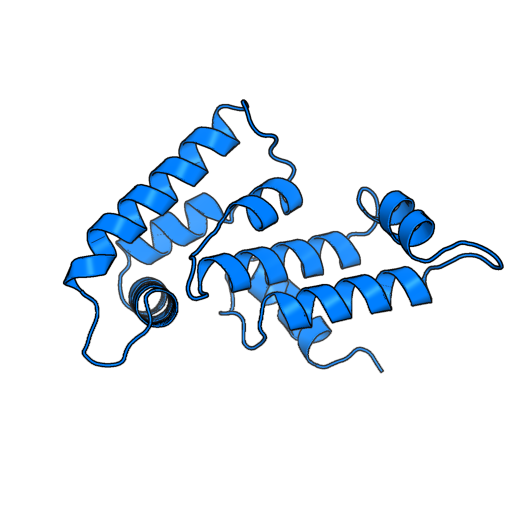393 1.00 97.19 101 ALA A C 1
ATOM 761 O O . ALA A 1 101 ? 7.355 6.319 -11.507 1.00 97.19 101 ALA A O 1
ATOM 762 N N . ASP A 1 102 ? 8.684 7.164 -9.911 1.00 97.00 102 ASP A N 1
ATOM 763 C CA . ASP A 1 102 ? 9.934 6.996 -10.656 1.00 97.00 102 ASP A CA 1
ATOM 764 C C . ASP A 1 102 ? 10.182 5.517 -10.997 1.00 97.00 102 ASP A C 1
ATOM 766 O O . ASP A 1 102 ? 10.547 5.183 -12.126 1.00 97.00 102 ASP A O 1
ATOM 770 N N . LEU A 1 103 ? 9.933 4.602 -10.049 1.00 96.50 103 LEU A N 1
ATOM 771 C CA . LEU A 1 103 ? 10.032 3.167 -10.315 1.00 96.50 103 LEU A CA 1
ATOM 772 C C . LEU A 1 103 ? 9.009 2.709 -11.361 1.00 96.50 103 LEU A C 1
ATOM 774 O O . LEU A 1 103 ? 9.366 1.916 -12.230 1.00 96.50 103 LEU A O 1
ATOM 778 N N . ILE A 1 104 ? 7.768 3.201 -11.303 1.00 96.69 104 ILE A N 1
ATOM 779 C CA . ILE A 1 104 ? 6.739 2.894 -12.305 1.00 96.69 104 ILE A CA 1
ATOM 780 C C . ILE A 1 104 ? 7.212 3.307 -13.701 1.00 96.69 104 ILE A C 1
ATOM 782 O O . ILE A 1 104 ? 7.151 2.494 -14.623 1.00 96.69 104 ILE A O 1
ATOM 786 N N . GLU A 1 105 ? 7.714 4.532 -13.865 1.00 95.88 105 GLU A N 1
ATOM 787 C CA . GLU A 1 105 ? 8.188 5.025 -15.163 1.00 95.88 105 GLU A CA 1
ATOM 788 C C . GLU A 1 105 ? 9.353 4.186 -15.707 1.00 95.88 105 GLU A C 1
ATOM 790 O O . GLU A 1 105 ? 9.367 3.830 -16.887 1.00 95.88 105 GLU A O 1
ATOM 795 N N . LEU A 1 106 ? 10.275 3.764 -14.837 1.00 93.56 106 LEU A N 1
ATOM 796 C CA . LEU A 1 106 ? 11.363 2.850 -15.200 1.00 93.56 106 LEU A CA 1
ATOM 797 C C . LEU A 1 106 ? 10.882 1.416 -15.488 1.00 93.56 106 LEU A C 1
ATOM 799 O O . LEU A 1 106 ? 11.507 0.695 -16.269 1.00 93.56 106 LEU A O 1
ATOM 803 N N . ALA A 1 107 ? 9.773 0.989 -14.883 1.00 92.88 107 ALA A N 1
ATOM 804 C CA . ALA A 1 107 ? 9.199 -0.340 -15.063 1.00 92.88 107 ALA A CA 1
ATOM 805 C C . ALA A 1 107 ? 8.405 -0.481 -16.369 1.00 92.88 107 ALA A C 1
ATOM 807 O O . ALA A 1 107 ? 8.411 -1.563 -16.957 1.00 92.88 107 ALA A O 1
ATOM 808 N N . ARG A 1 108 ? 7.757 0.590 -16.857 1.00 92.75 108 ARG A N 1
ATOM 809 C CA . ARG A 1 108 ? 6.960 0.587 -18.102 1.00 92.75 108 ARG A CA 1
ATOM 810 C C . ARG A 1 108 ? 7.652 -0.085 -19.300 1.00 92.75 108 ARG A C 1
ATOM 812 O O . ARG A 1 108 ? 7.016 -0.949 -19.903 1.00 92.75 108 ARG A O 1
ATOM 819 N N . PRO A 1 109 ? 8.915 0.235 -19.656 1.00 94.44 109 PRO A N 1
ATOM 820 C CA . PRO A 1 109 ? 9.596 -0.416 -20.780 1.00 94.44 109 PRO A CA 1
ATOM 821 C C . PRO A 1 109 ? 9.936 -1.892 -20.526 1.00 94.44 109 PRO A C 1
ATOM 823 O O . PRO A 1 109 ? 10.242 -2.618 -21.464 1.00 94.44 109 PRO A O 1
ATOM 826 N N . SER A 1 110 ? 9.877 -2.352 -19.273 1.00 93.12 110 SER A N 1
ATOM 827 C CA . SER A 1 110 ? 10.134 -3.745 -18.884 1.00 93.12 110 SER A CA 1
ATOM 828 C C . SER A 1 110 ? 8.875 -4.622 -18.891 1.00 93.12 110 SER A C 1
ATOM 830 O O . SER A 1 110 ? 8.955 -5.796 -18.509 1.00 93.12 110 SER A O 1
ATOM 832 N N . ARG A 1 111 ? 7.714 -4.068 -19.264 1.00 95.56 111 ARG A N 1
ATOM 833 C CA . ARG A 1 111 ? 6.434 -4.783 -19.338 1.00 95.56 111 ARG A CA 1
ATOM 834 C C . ARG A 1 111 ? 6.440 -5.769 -20.503 1.00 95.56 111 ARG A C 1
ATOM 836 O O . ARG A 1 111 ? 6.758 -5.390 -21.627 1.00 95.56 111 ARG A O 1
ATOM 843 N N . ARG A 1 112 ? 6.076 -7.024 -20.234 1.00 95.00 112 ARG A N 1
ATOM 844 C CA . ARG A 1 112 ? 5.920 -8.051 -21.275 1.00 95.00 112 ARG A CA 1
ATOM 845 C C . ARG A 1 112 ? 4.545 -7.951 -21.931 1.00 95.00 112 ARG A C 1
ATOM 847 O O . ARG A 1 112 ? 3.626 -7.341 -21.383 1.00 95.00 112 ARG A O 1
ATOM 854 N N . ASP A 1 113 ? 4.393 -8.591 -23.083 1.00 92.38 113 ASP A N 1
ATOM 855 C CA . ASP A 1 113 ? 3.095 -8.691 -23.747 1.00 92.38 113 ASP A CA 1
ATOM 856 C C . ASP A 1 113 ? 2.061 -9.350 -22.822 1.00 92.38 113 ASP A C 1
ATOM 858 O O . ASP A 1 113 ? 2.356 -10.328 -22.136 1.00 92.38 113 ASP A O 1
ATOM 862 N N . ALA A 1 114 ? 0.853 -8.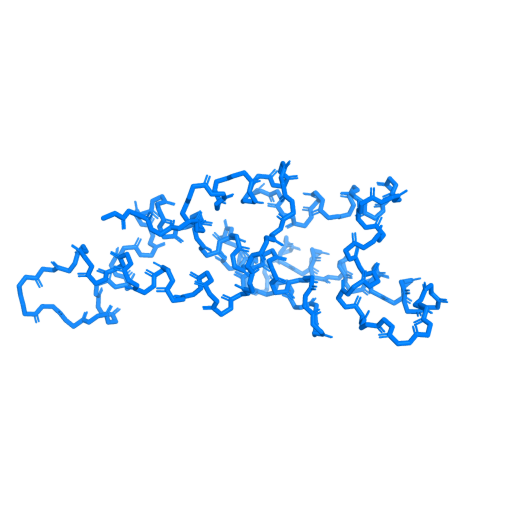781 -22.797 1.00 91.38 114 ALA A N 1
ATOM 863 C CA . ALA A 1 114 ? -0.267 -9.160 -21.930 1.00 91.38 114 ALA A CA 1
ATOM 864 C C . ALA A 1 114 ? -0.073 -8.991 -20.402 1.00 91.38 114 ALA A C 1
ATOM 866 O O . ALA A 1 114 ? -1.039 -9.200 -19.670 1.00 91.38 114 ALA A O 1
ATOM 867 N N . GLU A 1 115 ? 1.093 -8.558 -19.900 1.00 93.88 115 GLU A N 1
ATOM 868 C CA . GLU A 1 115 ? 1.245 -8.187 -18.481 1.00 93.88 115 GLU A CA 1
ATOM 869 C C . GLU A 1 115 ? 0.553 -6.843 -18.198 1.00 93.88 115 GLU A C 1
ATOM 871 O O . GLU A 1 115 ? 0.701 -5.869 -18.946 1.00 93.88 115 GLU A O 1
ATOM 876 N N . THR A 1 116 ? -0.158 -6.743 -17.072 1.00 94.12 116 THR A N 1
ATOM 877 C CA . THR A 1 116 ? -0.544 -5.431 -16.543 1.00 94.12 116 THR A CA 1
ATOM 878 C C . THR A 1 116 ? 0.682 -4.709 -15.969 1.00 94.12 116 THR A C 1
ATOM 880 O O . THR A 1 116 ? 1.754 -5.294 -15.764 1.00 94.12 116 THR A O 1
ATOM 883 N N . LEU A 1 117 ? 0.552 -3.407 -15.694 1.00 94.88 117 LEU A N 1
ATOM 884 C CA . LEU A 1 117 ? 1.614 -2.682 -14.992 1.00 94.88 117 LEU A CA 1
ATOM 885 C C . LEU A 1 117 ? 1.846 -3.268 -13.588 1.00 94.88 117 LEU A C 1
ATOM 887 O O . LEU A 1 117 ? 2.994 -3.469 -13.205 1.00 94.88 117 LEU A O 1
ATOM 891 N N . GLY A 1 118 ? 0.776 -3.630 -12.877 1.00 95.19 118 GLY A N 1
ATOM 892 C CA . GLY A 1 118 ? 0.853 -4.301 -11.578 1.00 95.19 118 GLY A CA 1
ATOM 893 C C . GLY A 1 118 ? 1.622 -5.625 -11.628 1.00 95.19 118 GLY A C 1
ATOM 894 O O . GLY A 1 118 ? 2.510 -5.848 -10.804 1.00 95.19 118 GLY A O 1
ATOM 895 N N . ASP A 1 119 ? 1.382 -6.460 -12.646 1.00 95.19 119 ASP A N 1
ATOM 896 C CA . ASP A 1 119 ? 2.128 -7.717 -12.845 1.00 95.19 119 ASP A CA 1
ATOM 897 C C . ASP A 1 119 ? 3.618 -7.462 -13.095 1.00 95.19 119 ASP A C 1
ATOM 899 O O . ASP A 1 119 ? 4.484 -8.141 -12.535 1.00 95.19 119 ASP A O 1
ATOM 903 N N . THR A 1 120 ? 3.923 -6.431 -13.888 1.00 96.19 120 THR A N 1
ATOM 904 C CA . THR A 1 120 ? 5.302 -5.993 -14.143 1.00 96.19 120 THR A CA 1
ATOM 905 C C . THR A 1 120 ? 5.979 -5.564 -12.844 1.00 96.19 120 THR A C 1
ATOM 907 O O . THR A 1 120 ? 7.087 -6.015 -12.548 1.00 96.19 120 THR A O 1
ATOM 910 N N . MET A 1 121 ? 5.307 -4.739 -12.037 1.00 96.94 121 MET A N 1
ATOM 911 C CA . MET A 1 121 ? 5.815 -4.271 -10.747 1.00 96.94 121 MET A CA 1
ATOM 912 C C . MET A 1 121 ? 6.027 -5.432 -9.778 1.00 96.94 121 MET A C 1
ATOM 914 O O . MET A 1 121 ? 7.101 -5.539 -9.191 1.00 96.94 121 MET A O 1
ATOM 918 N N . ARG A 1 122 ? 5.060 -6.350 -9.665 1.00 95.50 122 ARG A N 1
ATOM 919 C CA . ARG A 1 122 ? 5.163 -7.554 -8.829 1.00 95.50 122 ARG A CA 1
ATOM 920 C C . ARG A 1 122 ? 6.384 -8.383 -9.218 1.00 95.50 122 ARG A C 1
ATOM 922 O O . ARG A 1 122 ? 7.197 -8.721 -8.361 1.00 95.50 122 ARG A O 1
ATOM 929 N N . ARG A 1 123 ? 6.564 -8.651 -10.513 1.00 95.38 123 ARG A N 1
ATOM 930 C CA . ARG A 1 123 ? 7.724 -9.388 -11.026 1.00 95.38 123 ARG A CA 1
ATOM 931 C C . ARG A 1 123 ? 9.041 -8.672 -10.734 1.00 95.38 123 ARG A C 1
ATOM 933 O O . ARG A 1 123 ? 10.007 -9.331 -10.351 1.00 95.38 123 ARG A O 1
ATOM 940 N N . LEU A 1 124 ? 9.102 -7.355 -10.928 1.00 96.00 124 LEU A N 1
ATOM 941 C CA . LEU A 1 124 ? 10.305 -6.567 -10.656 1.00 96.00 124 LEU A CA 1
ATOM 942 C C . LEU A 1 124 ? 10.642 -6.554 -9.164 1.00 96.00 124 LEU A C 1
ATOM 944 O O . LEU A 1 124 ? 11.784 -6.821 -8.818 1.00 96.00 124 LEU A O 1
ATOM 948 N N . VAL A 1 125 ? 9.675 -6.331 -8.275 1.00 95.50 125 VAL A N 1
ATOM 949 C CA . VAL A 1 125 ? 9.890 -6.416 -6.818 1.00 95.50 125 VAL A CA 1
ATOM 950 C C . VAL A 1 125 ? 10.385 -7.812 -6.410 1.00 95.50 125 VAL A C 1
ATOM 952 O O . VAL A 1 125 ? 11.242 -7.944 -5.531 1.00 95.50 125 VAL A O 1
ATOM 955 N N . ASP A 1 126 ? 9.906 -8.858 -7.084 1.00 94.50 126 ASP A N 1
ATOM 956 C CA . ASP A 1 126 ? 10.286 -10.240 -6.797 1.00 94.50 126 ASP A CA 1
ATOM 957 C C . ASP A 1 126 ? 11.658 -10.647 -7.366 1.00 94.50 126 ASP A C 1
ATOM 959 O O . ASP A 1 126 ? 12.316 -11.504 -6.790 1.00 94.50 126 ASP A O 1
ATOM 963 N N . HIS A 1 127 ? 12.162 -10.010 -8.428 1.00 95.00 127 HIS A N 1
ATOM 964 C CA . HIS A 1 127 ? 13.394 -10.457 -9.109 1.00 95.00 127 HIS A CA 1
ATOM 965 C C . HIS A 1 127 ? 14.495 -9.395 -9.233 1.00 95.00 127 HIS A C 1
ATOM 967 O O . HIS A 1 127 ? 15.615 -9.717 -9.626 1.00 95.00 127 HIS A O 1
ATOM 973 N N . ASN A 1 128 ? 14.214 -8.133 -8.914 1.00 96.25 128 ASN A N 1
ATOM 974 C CA . ASN A 1 128 ? 15.153 -7.026 -9.042 1.00 96.25 128 ASN A CA 1
ATOM 975 C C . ASN A 1 128 ? 15.413 -6.382 -7.674 1.00 96.25 128 ASN A C 1
ATOM 977 O O . ASN A 1 128 ? 14.516 -5.816 -7.049 1.00 96.25 128 ASN A O 1
ATOM 981 N N . THR A 1 129 ? 16.667 -6.439 -7.220 1.00 95.88 129 THR A N 1
ATOM 982 C CA . THR A 1 129 ? 17.075 -5.915 -5.909 1.00 95.88 129 THR A CA 1
ATOM 983 C C . THR A 1 129 ? 16.758 -4.431 -5.745 1.00 95.88 129 THR A C 1
ATOM 985 O O . THR A 1 129 ? 16.263 -4.039 -4.694 1.00 95.88 129 THR A O 1
ATOM 988 N N . SER A 1 13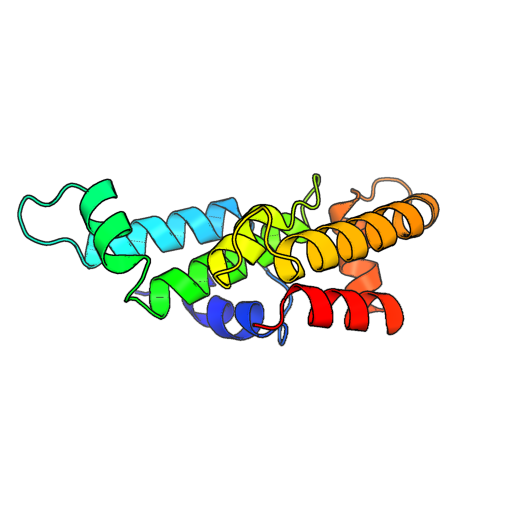0 ? 16.981 -3.604 -6.769 1.00 95.25 130 SER A N 1
ATOM 989 C CA . SER A 1 130 ? 16.704 -2.165 -6.701 1.00 95.25 130 SER A CA 1
ATOM 990 C C . SER A 1 130 ? 15.206 -1.883 -6.573 1.00 95.25 130 SER A C 1
ATOM 992 O O . SER A 1 130 ? 14.809 -1.114 -5.701 1.00 95.25 130 SER A O 1
ATOM 994 N N . ALA A 1 131 ? 14.367 -2.559 -7.365 1.00 96.31 131 ALA A N 1
ATOM 995 C CA . ALA A 1 131 ? 12.912 -2.453 -7.252 1.00 96.31 131 ALA A CA 1
ATOM 996 C C . ALA A 1 131 ? 12.423 -2.906 -5.868 1.00 96.31 131 ALA A C 1
ATOM 998 O O . ALA A 1 131 ? 11.569 -2.256 -5.266 1.00 96.31 131 ALA A O 1
ATOM 999 N N . ARG A 1 132 ? 13.012 -3.976 -5.323 1.00 95.81 132 ARG A N 1
ATOM 1000 C CA . ARG A 1 132 ? 12.703 -4.464 -3.976 1.00 95.81 132 ARG A CA 1
ATOM 1001 C C . ARG A 1 132 ? 13.128 -3.485 -2.879 1.00 95.81 132 ARG A C 1
ATOM 1003 O O . ARG A 1 132 ? 12.383 -3.286 -1.925 1.00 95.81 132 ARG A O 1
ATOM 1010 N N . CYS A 1 133 ? 14.288 -2.843 -3.007 1.00 96.44 133 CYS A N 1
ATOM 1011 C CA . CYS A 1 133 ? 14.723 -1.793 -2.085 1.00 96.44 133 CYS A CA 1
ATOM 1012 C C . CYS A 1 133 ? 13.776 -0.590 -2.113 1.00 96.44 133 CYS A C 1
ATOM 1014 O O . CYS A 1 133 ? 13.386 -0.112 -1.051 1.00 96.44 133 CYS A O 1
ATOM 1016 N N . THR A 1 134 ? 13.357 -0.140 -3.300 1.00 96.38 134 THR A N 1
ATOM 1017 C CA . THR A 1 134 ? 12.345 0.916 -3.439 1.00 96.38 134 THR A CA 1
ATOM 1018 C C . THR A 1 134 ? 11.019 0.506 -2.809 1.00 96.38 134 THR A C 1
ATOM 1020 O O . THR A 1 134 ? 10.432 1.281 -2.061 1.00 96.38 134 THR A O 1
ATOM 1023 N N . PHE A 1 135 ? 10.567 -0.724 -3.052 1.00 96.62 135 PHE A N 1
ATOM 1024 C CA . PHE A 1 135 ? 9.375 -1.265 -2.412 1.00 96.62 135 PHE A CA 1
ATOM 1025 C C . PHE A 1 135 ? 9.487 -1.201 -0.882 1.00 96.62 135 PHE A C 1
ATOM 1027 O O . PHE A 1 135 ? 8.627 -0.607 -0.238 1.00 96.62 135 PHE A O 1
ATOM 1034 N N . PHE A 1 136 ? 10.579 -1.709 -0.297 1.00 96.44 136 PHE A N 1
ATOM 1035 C CA . PHE A 1 136 ? 10.803 -1.635 1.149 1.00 96.44 136 PHE A CA 1
ATOM 1036 C C . PHE A 1 136 ? 10.873 -0.203 1.671 1.00 96.44 136 PHE A C 1
ATOM 1038 O O . PHE A 1 136 ? 10.296 0.079 2.720 1.00 96.44 136 PHE A O 1
ATOM 1045 N N . TYR A 1 137 ? 11.518 0.708 0.942 1.00 96.50 137 TYR A N 1
ATOM 1046 C CA . TYR A 1 137 ? 11.526 2.122 1.294 1.00 96.50 137 TYR A CA 1
ATOM 1047 C C . TYR A 1 137 ? 10.105 2.684 1.377 1.00 96.50 137 TYR A C 1
ATOM 1049 O O . TYR A 1 137 ? 9.790 3.341 2.359 1.00 96.50 137 TYR A O 1
ATOM 1057 N N . VAL A 1 138 ? 9.234 2.386 0.407 1.00 96.19 138 VAL A N 1
ATOM 1058 C CA . VAL A 1 138 ? 7.861 2.915 0.371 1.00 96.19 138 VAL A CA 1
ATOM 1059 C C . VAL A 1 138 ? 6.979 2.311 1.468 1.00 96.19 138 VAL A C 1
ATOM 1061 O O . VAL A 1 138 ? 6.185 3.047 2.053 1.00 96.19 138 VAL A O 1
ATOM 1064 N N . ILE A 1 139 ? 7.132 1.020 1.791 1.00 95.06 139 ILE A N 1
ATOM 1065 C CA . ILE A 1 139 ? 6.268 0.333 2.771 1.00 95.06 139 ILE A CA 1
ATOM 1066 C C . ILE A 1 139 ? 6.730 0.451 4.231 1.00 95.06 139 ILE A C 1
ATOM 1068 O O . ILE A 1 139 ? 5.961 0.132 5.135 1.00 95.06 139 ILE A O 1
ATOM 1072 N N . SER A 1 140 ? 7.971 0.877 4.482 1.00 90.69 140 SER A N 1
ATOM 1073 C CA . SER A 1 140 ? 8.507 0.957 5.849 1.00 90.69 140 SER A CA 1
ATOM 1074 C C . SER A 1 140 ? 7.848 2.096 6.637 1.00 90.69 140 SER A C 1
ATOM 1076 O O . SER A 1 140 ? 7.764 3.192 6.093 1.00 90.69 140 SER A O 1
ATOM 1078 N N . PRO A 1 141 ? 7.393 1.899 7.883 1.00 80.69 141 PRO A N 1
ATOM 1079 C CA . PRO A 1 141 ? 6.851 2.983 8.705 1.00 80.69 141 PRO A CA 1
ATOM 1080 C C . PRO A 1 141 ? 7.889 4.063 9.049 1.00 80.69 141 PRO A C 1
ATOM 1082 O O . PRO A 1 141 ? 9.107 3.796 8.934 1.00 80.69 141 PRO A O 1
#

Secondary structure (DSSP, 8-state):
---HHHHHHHHHHTTSS--SS-HHHHHHHHHHHHHHTPPTT--HHHHHHHHTTT-HHHHHHHHHHHHHHHTSTT---HHHHHHHT--TTSHHHHHHHHHHHHHHHHHGGGPPTT--HHHHHHHHHHH-HHHHHHHHHHH--

Radius of gyration: 15.73 Å; chains: 1; bounding box: 43×36×44 Å

pLDDT: mean 92.01, std 7.48, range [44.56, 97.81]

Foldseek 3Di:
DQDPQLVCLQCLLQVVDQQPDELVVLVVSLLVVLVVQDDVPGDSVRSSVVCLVPPPSSLSSQLSSLSRCLLDQVNDNQSNCVSVPDDPPDPLNVVLRVLSVVVLVVQVVVDDPPDGSSNSLVVCCVPPPVSVVSSSSNSPD